Protein AF-A0A382SDL2-F1 (afdb_monomer_lite)

Organism: NCBI:txid408172

pLDDT: mean 76.93, std 14.94, range [46.97, 94.94]

Secondary structure (DSSP, 8-state):
--------S------------TTS--TTS--PPPPTTS-S---SEEE-TTS-EEEPPPPPP-----TT-S---EEEEEEEEETTEEEEEEEETTEEEEE-TT--EEEEESS-SS-TTSPPEEEEETTEEEEE--SSS---EEEEE-SSSEEEEE---

Structure (mmCIF, N/CA/C/O backbone):
data_AF-A0A382SDL2-F1
#
_entry.id   AF-A0A382SDL2-F1
#
loop_
_atom_site.group_PDB
_atom_site.id
_atom_site.type_symbol
_atom_site.label_atom_id
_atom_site.label_alt_id
_atom_site.label_comp_id
_atom_site.label_asym_id
_atom_site.label_entity_id
_atom_site.label_seq_id
_atom_site.pdbx_PDB_ins_code
_atom_site.Cartn_x
_atom_site.Cartn_y
_atom_site.Cartn_z
_atom_site.occupancy
_atom_site.B_iso_or_equiv
_atom_site.auth_seq_id
_atom_site.auth_comp_id
_atom_site.auth_asym_id
_atom_site.auth_atom_id
_atom_site.pdbx_PDB_model_num
ATOM 1 N N . MET A 1 1 ? -10.677 28.482 65.645 1.00 49.53 1 MET A N 1
ATOM 2 C CA . MET A 1 1 ? -11.565 27.440 66.210 1.00 49.53 1 MET A CA 1
ATOM 3 C C . MET A 1 1 ? -10.716 26.597 67.155 1.00 49.53 1 MET A C 1
ATOM 5 O O . MET A 1 1 ? -9.579 26.343 66.771 1.00 49.53 1 MET A O 1
ATOM 9 N N . PRO A 1 2 ? -11.158 26.256 68.377 1.00 51.06 2 PRO A N 1
ATOM 10 C CA . PRO A 1 2 ? -10.313 25.521 69.317 1.00 51.06 2 PRO A CA 1
ATOM 11 C C . PRO A 1 2 ? -10.084 24.104 68.788 1.00 51.06 2 PRO A C 1
ATOM 13 O O . PRO A 1 2 ? -11.038 23.442 68.384 1.00 51.06 2 PRO A O 1
ATOM 16 N N . VAL A 1 3 ? -8.830 23.657 68.761 1.00 57.69 3 VAL A N 1
ATOM 17 C CA . VAL A 1 3 ? -8.485 22.275 68.414 1.00 57.69 3 VAL A CA 1
ATOM 18 C C . VAL A 1 3 ? -8.576 21.457 69.697 1.00 57.69 3 VAL A C 1
ATOM 20 O O . VAL A 1 3 ? -7.811 21.687 70.631 1.00 57.69 3 VAL A O 1
ATOM 23 N N . TYR A 1 4 ? -9.542 20.544 69.762 1.00 55.50 4 TYR A N 1
ATOM 24 C CA . TYR A 1 4 ? -9.651 19.586 70.857 1.00 55.50 4 TYR A CA 1
ATOM 25 C C . TYR A 1 4 ? -8.612 18.484 70.640 1.00 55.50 4 TYR A C 1
ATOM 27 O O . TYR A 1 4 ? -8.717 17.707 69.695 1.00 55.50 4 TYR A O 1
ATOM 35 N N . TYR A 1 5 ? -7.584 18.462 71.486 1.00 57.62 5 TYR A N 1
ATOM 36 C CA . TYR A 1 5 ? -6.566 17.415 71.499 1.00 57.62 5 TYR A CA 1
ATOM 37 C C . TYR A 1 5 ? -7.169 16.148 72.128 1.00 57.62 5 TYR A C 1
ATOM 39 O O . TYR A 1 5 ? -7.658 16.204 73.257 1.00 57.62 5 TYR A O 1
ATOM 47 N N . ASN A 1 6 ? -7.181 15.037 71.388 1.00 65.81 6 ASN A N 1
ATOM 48 C CA . ASN A 1 6 ? -7.586 13.719 71.877 1.00 65.81 6 ASN A CA 1
ATOM 49 C C . ASN A 1 6 ? -6.315 12.912 72.183 1.00 65.81 6 ASN A C 1
ATOM 51 O O . ASN A 1 6 ? -5.528 12.667 71.278 1.00 65.81 6 ASN A O 1
ATOM 55 N N . ASP A 1 7 ? -6.116 12.532 73.446 1.00 61.03 7 ASP A N 1
ATOM 56 C CA . ASP A 1 7 ? -4.930 11.808 73.948 1.00 61.03 7 ASP A CA 1
ATOM 57 C C . ASP A 1 7 ? -5.143 10.277 73.959 1.00 61.03 7 ASP A C 1
ATOM 59 O O . ASP A 1 7 ? -4.499 9.523 74.688 1.00 61.03 7 ASP A O 1
ATOM 63 N N . GLY A 1 8 ? -6.120 9.800 73.184 1.00 62.56 8 GLY A N 1
ATOM 64 C CA . GLY A 1 8 ? -6.351 8.379 72.967 1.00 62.56 8 GLY A CA 1
ATOM 65 C C . GLY A 1 8 ? -5.377 7.843 71.925 1.00 62.56 8 GLY A C 1
ATOM 66 O O . GLY A 1 8 ? -5.530 8.124 70.745 1.00 62.56 8 GLY A O 1
ATOM 67 N N . LEU A 1 9 ? -4.416 7.024 72.352 1.00 59.53 9 LEU A N 1
ATOM 68 C CA . LEU A 1 9 ? -3.465 6.280 71.507 1.00 59.53 9 LEU A CA 1
ATOM 69 C C . LEU A 1 9 ? -4.104 5.262 70.530 1.00 59.53 9 LEU A C 1
ATOM 71 O O . LEU A 1 9 ? -3.376 4.495 69.909 1.00 59.53 9 LEU A O 1
ATOM 75 N N . ASP A 1 10 ? -5.428 5.256 70.371 1.00 62.47 10 ASP A N 1
ATOM 76 C CA . ASP A 1 10 ? -6.172 4.330 69.515 1.00 62.47 10 ASP A CA 1
ATOM 77 C C . ASP A 1 10 ? -7.201 5.098 68.672 1.00 62.47 10 ASP A C 1
ATOM 79 O O . ASP A 1 10 ? -8.401 5.119 68.964 1.00 62.47 10 ASP A O 1
ATOM 83 N N . ASP A 1 11 ? -6.734 5.725 67.591 1.00 65.75 11 ASP A N 1
ATOM 84 C CA . ASP A 1 11 ? -7.624 6.101 66.496 1.00 65.75 11 ASP A CA 1
ATOM 85 C C . ASP A 1 11 ? -8.077 4.814 65.779 1.00 65.75 11 ASP A C 1
ATOM 87 O O . ASP A 1 11 ? -7.239 3.972 65.429 1.00 65.75 11 ASP A O 1
ATOM 91 N N . PRO A 1 12 ? -9.386 4.603 65.544 1.00 63.66 12 PRO A N 1
ATOM 92 C CA . PRO A 1 12 ? -9.847 3.414 64.842 1.00 63.66 12 PRO A CA 1
ATOM 93 C C . PRO A 1 12 ? -9.225 3.379 63.444 1.00 63.66 12 PRO A C 1
ATOM 95 O O . PRO A 1 12 ? -9.311 4.356 62.701 1.00 63.66 12 PRO A O 1
ATOM 98 N N . VAL A 1 13 ? -8.630 2.240 63.069 1.00 60.53 13 VAL A N 1
ATOM 99 C CA . VAL A 1 13 ? -8.088 2.019 61.721 1.00 60.53 13 VAL A CA 1
ATOM 100 C C . VAL A 1 13 ? -9.210 2.222 60.707 1.00 60.53 13 VAL A C 1
ATOM 102 O O . VAL A 1 13 ? -10.072 1.362 60.501 1.00 60.53 13 VAL A O 1
ATOM 105 N N . GLN A 1 14 ? -9.213 3.396 60.085 1.00 59.12 14 GLN A N 1
ATOM 106 C CA . GLN A 1 14 ? -10.162 3.739 59.050 1.00 59.12 14 GLN A CA 1
ATOM 107 C C . GLN A 1 14 ? -9.685 3.067 57.763 1.00 59.12 14 GLN A C 1
ATOM 109 O O . GLN A 1 14 ? -8.673 3.446 57.179 1.00 59.12 14 GLN A O 1
ATOM 114 N N . TYR A 1 15 ? -10.391 2.021 57.337 1.00 56.47 15 TYR A N 1
ATOM 115 C CA . TYR A 1 15 ? -10.146 1.418 56.032 1.00 56.47 15 TYR A CA 1
ATOM 116 C C . TYR A 1 15 ? -10.453 2.454 54.950 1.00 56.47 15 TYR A C 1
ATOM 118 O O . TYR A 1 15 ? -11.583 2.947 54.884 1.00 56.47 15 TYR A O 1
ATOM 126 N N . ASP A 1 16 ? -9.466 2.752 54.104 1.00 52.62 16 ASP A N 1
ATOM 127 C CA . ASP A 1 16 ? -9.648 3.534 52.883 1.00 52.62 16 ASP A CA 1
ATOM 128 C C . ASP A 1 16 ? -10.563 2.747 51.936 1.00 52.62 16 ASP A C 1
ATOM 130 O O . ASP A 1 16 ? -10.153 1.864 51.178 1.00 52.62 16 ASP A O 1
ATOM 134 N N . ARG A 1 17 ? -11.866 2.962 52.104 1.00 53.97 17 ARG A N 1
ATOM 135 C CA . ARG A 1 17 ? -12.903 2.346 51.292 1.00 53.97 17 ARG A CA 1
ATOM 136 C C . ARG A 1 17 ? -13.192 3.285 50.145 1.00 53.97 17 ARG A C 1
ATOM 138 O O . ARG A 1 17 ? -13.881 4.289 50.322 1.00 53.97 17 ARG A O 1
ATOM 145 N N . GLN A 1 18 ? -12.770 2.897 48.949 1.00 49.78 18 GLN A N 1
ATOM 146 C CA . GLN A 1 18 ? -13.317 3.513 47.758 1.00 49.78 18 GLN A CA 1
ATOM 147 C C . GLN A 1 18 ? -14.775 3.071 47.581 1.00 49.78 18 GLN A C 1
ATOM 149 O O . GLN A 1 18 ? -15.074 1.957 47.156 1.00 49.78 18 GLN A O 1
ATOM 154 N N . ALA A 1 19 ? -15.689 3.959 47.965 1.00 51.62 19 ALA A N 1
ATOM 155 C CA . ALA A 1 19 ? -17.120 3.691 48.062 1.00 51.62 19 ALA A CA 1
ATOM 156 C C . ALA A 1 19 ? -17.876 3.785 46.723 1.00 51.62 19 ALA A C 1
ATOM 158 O O . ALA A 1 19 ? -19.099 3.666 46.712 1.00 51.62 19 ALA A O 1
ATOM 159 N N . SER A 1 20 ? -17.197 4.031 45.597 1.00 53.12 20 SER A N 1
ATOM 160 C CA . SER A 1 20 ? -17.890 4.235 44.326 1.00 53.12 20 SER A CA 1
ATOM 161 C C . SER A 1 20 ? -17.000 4.050 43.099 1.00 53.12 20 SER A C 1
ATOM 163 O O . SER A 1 20 ? -15.860 4.514 43.063 1.00 53.12 20 SER A O 1
ATOM 165 N N . PHE A 1 21 ? -17.581 3.423 42.074 1.00 49.28 21 PHE A N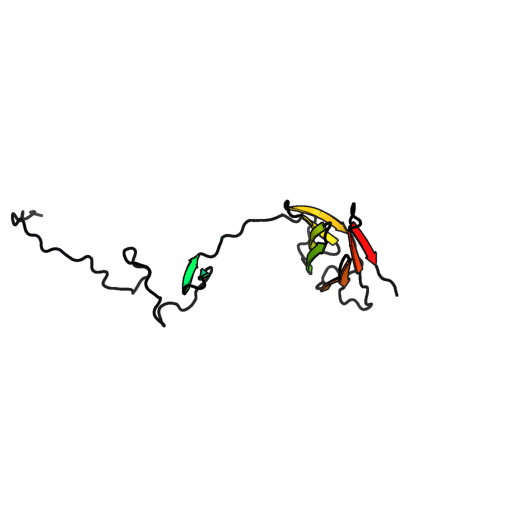 1
ATOM 166 C CA . PHE A 1 21 ? -17.095 3.435 40.690 1.00 49.28 21 PHE A CA 1
ATOM 167 C C . PHE A 1 21 ? -17.816 4.484 39.824 1.00 49.28 21 PHE A C 1
ATOM 169 O O . PHE A 1 21 ? -17.563 4.575 38.623 1.00 49.28 21 PHE A O 1
ATOM 176 N N . VAL A 1 22 ? -18.720 5.283 40.398 1.00 52.38 22 VAL A N 1
ATOM 177 C CA . VAL A 1 22 ? -19.327 6.425 39.705 1.00 52.38 22 VAL A CA 1
ATOM 178 C C . VAL A 1 22 ? -18.245 7.499 39.555 1.00 52.38 22 VAL A C 1
ATOM 180 O O . VAL A 1 22 ? -18.003 8.253 40.492 1.00 52.38 22 VAL A O 1
ATOM 183 N N . GLY A 1 23 ? -17.556 7.531 38.407 1.00 58.16 23 GLY A N 1
ATOM 184 C CA . GLY A 1 23 ? -16.548 8.559 38.097 1.00 58.16 23 GLY A CA 1
ATOM 185 C C . GLY A 1 23 ? -15.205 8.096 37.515 1.00 58.16 23 GLY A C 1
ATOM 186 O O . GLY A 1 23 ? -14.358 8.946 37.264 1.00 58.16 23 GLY A O 1
ATOM 187 N N . GLY A 1 24 ? -14.986 6.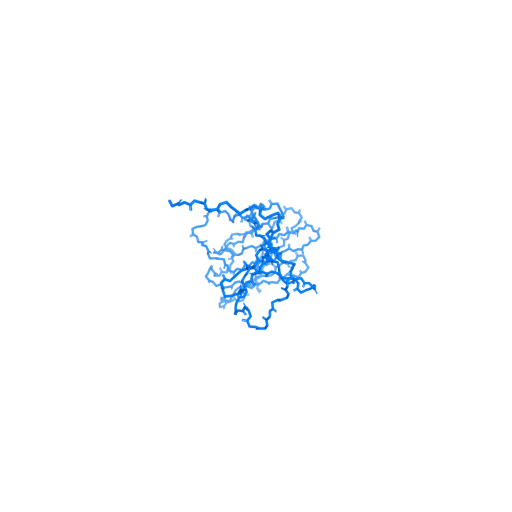803 37.253 1.00 59.56 24 GLY A N 1
ATOM 188 C CA . GLY A 1 24 ? -13.722 6.320 36.671 1.00 59.56 24 GLY A CA 1
ATOM 189 C C . GLY A 1 24 ? -12.657 5.910 37.700 1.00 59.56 24 GLY A C 1
ATOM 190 O O . GLY A 1 24 ? -12.901 5.903 38.902 1.00 59.56 24 GLY A O 1
ATOM 191 N N . GLN A 1 25 ? -11.509 5.456 37.190 1.00 48.66 25 GLN A N 1
ATOM 192 C CA . GLN A 1 25 ? -10.590 4.490 37.811 1.00 48.66 25 GLN A CA 1
ATOM 193 C C . GLN A 1 25 ? -10.177 4.744 39.276 1.00 48.66 25 GLN A C 1
ATOM 195 O O . GLN A 1 25 ? -9.705 5.810 39.661 1.00 48.66 25 GLN A O 1
ATOM 200 N N . ILE A 1 26 ? -10.252 3.656 40.047 1.00 50.84 26 ILE A N 1
ATOM 201 C CA . ILE A 1 26 ? -9.738 3.457 41.407 1.00 50.84 26 ILE A CA 1
ATOM 202 C C . ILE A 1 26 ? -8.230 3.172 41.342 1.00 50.84 26 ILE A C 1
ATOM 204 O O . ILE A 1 26 ? -7.820 2.043 41.066 1.00 50.84 26 ILE A O 1
ATOM 208 N N . SER A 1 27 ? -7.378 4.166 41.583 1.00 46.97 27 SER A N 1
ATOM 209 C CA . SER A 1 27 ? -5.930 3.941 41.693 1.00 46.97 27 SER A CA 1
ATOM 210 C C . SER A 1 27 ? -5.578 3.512 43.120 1.00 46.97 27 SER A C 1
ATOM 212 O O . SER A 1 27 ? -5.248 4.375 43.923 1.00 46.97 27 SER A O 1
ATOM 214 N N . ASN A 1 28 ? -5.717 2.209 43.427 1.00 47.19 28 ASN A N 1
ATOM 215 C CA . ASN A 1 28 ? -5.064 1.477 44.544 1.00 47.19 28 ASN A CA 1
ATOM 216 C C . ASN A 1 28 ? -5.4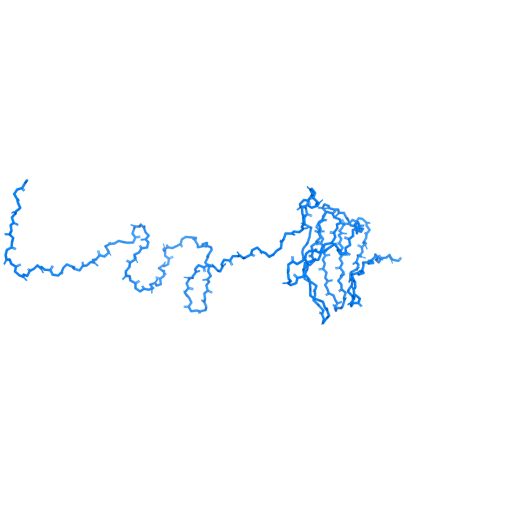36 -0.032 44.630 1.00 47.19 28 ASN A C 1
ATOM 218 O O . ASN A 1 28 ? -5.093 -0.694 45.609 1.00 47.19 28 ASN A O 1
ATOM 222 N N . PHE A 1 29 ? -6.108 -0.619 43.626 1.00 48.34 29 PHE A N 1
ATOM 223 C CA . PHE A 1 29 ? -6.439 -2.056 43.590 1.00 48.34 29 PHE A CA 1
ATOM 224 C C . PHE A 1 29 ? -5.775 -2.791 42.418 1.00 48.34 29 PHE A C 1
ATOM 226 O O . PHE A 1 29 ? -5.510 -2.200 41.372 1.00 48.34 29 PHE A O 1
ATOM 233 N N . ARG A 1 30 ? -5.518 -4.100 42.608 1.00 54.56 30 ARG A N 1
ATOM 234 C CA . ARG A 1 30 ? -5.093 -5.024 41.538 1.00 54.56 30 ARG A CA 1
ATOM 235 C C . ARG A 1 30 ? -6.078 -4.971 40.369 1.00 54.56 30 ARG A C 1
ATOM 237 O O . ARG A 1 30 ? -7.264 -4.735 40.584 1.00 54.56 30 ARG A O 1
ATOM 244 N N . GLU A 1 31 ? -5.571 -5.243 39.167 1.00 55.03 31 GLU A N 1
ATOM 245 C CA . GLU A 1 31 ? -6.353 -5.308 37.929 1.00 55.03 31 GLU A CA 1
ATOM 246 C C . GLU A 1 31 ? -7.616 -6.154 38.129 1.00 55.03 31 GLU A C 1
ATOM 248 O O . GLU A 1 31 ? -7.542 -7.365 38.344 1.00 55.03 31 GLU A O 1
ATOM 253 N N . ASN A 1 32 ? -8.774 -5.494 38.126 1.00 64.19 32 ASN A N 1
ATOM 254 C CA . ASN A 1 32 ? -10.067 -6.147 38.239 1.00 64.19 32 ASN A CA 1
ATOM 255 C C . ASN A 1 32 ? -10.674 -6.217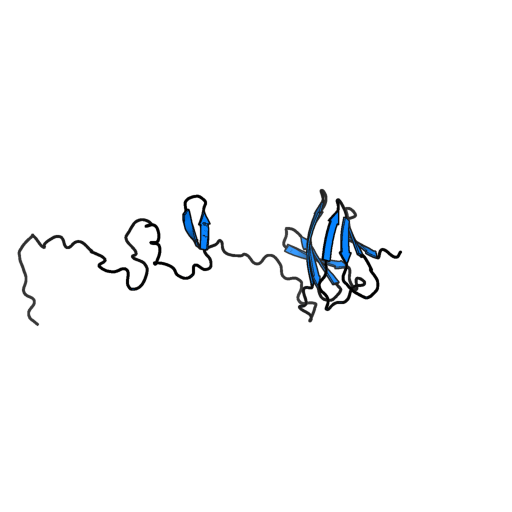 36.838 1.00 64.19 32 ASN A C 1
ATOM 257 O O . ASN A 1 32 ? -10.628 -5.232 36.097 1.00 64.19 32 ASN A O 1
ATOM 261 N N . LEU A 1 33 ? -11.219 -7.377 36.477 1.00 67.62 33 LEU A N 1
ATOM 262 C CA . LEU A 1 33 ? -11.946 -7.558 35.221 1.00 67.62 33 LEU A CA 1
ATOM 263 C C . LEU A 1 33 ? -13.054 -6.498 35.128 1.00 67.62 33 LEU A C 1
ATOM 265 O O . LEU A 1 33 ? -13.753 -6.241 36.111 1.00 67.62 33 LEU A O 1
ATOM 269 N N . LEU A 1 34 ? -13.207 -5.876 33.958 1.00 70.94 34 LEU A N 1
ATOM 270 C CA . LEU A 1 34 ? -14.327 -4.971 33.706 1.00 70.94 34 LEU A CA 1
ATOM 271 C C . LEU A 1 34 ? -15.636 -5.771 33.795 1.00 70.94 34 LEU A C 1
ATOM 273 O O . LEU A 1 34 ? -15.770 -6.819 33.165 1.00 70.94 34 LEU A O 1
ATOM 277 N N . ASN A 1 35 ? -16.604 -5.280 34.567 1.00 71.56 35 ASN A N 1
ATOM 278 C CA . ASN A 1 35 ? -17.951 -5.847 34.610 1.00 71.56 35 ASN A CA 1
ATOM 279 C C . ASN A 1 35 ? -18.705 -5.538 33.304 1.00 71.56 35 ASN A C 1
ATOM 281 O O . ASN A 1 35 ? -18.424 -4.546 32.633 1.00 71.56 35 ASN A O 1
ATOM 285 N N . GLU A 1 36 ? -19.719 -6.347 32.991 1.00 71.56 36 GLU A N 1
ATOM 286 C CA . GLU A 1 36 ? -20.440 -6.368 31.704 1.00 71.56 36 GLU A CA 1
ATOM 287 C C . GLU A 1 36 ? -21.048 -5.016 31.264 1.00 71.56 36 GLU A C 1
ATOM 289 O O . GLU A 1 36 ? -21.278 -4.800 30.080 1.00 71.56 36 GLU A O 1
ATOM 294 N N . SER A 1 37 ? -21.250 -4.063 32.184 1.00 78.06 37 SER A N 1
ATOM 295 C CA . SER A 1 37 ? -21.779 -2.716 31.889 1.00 78.06 37 SER A CA 1
ATOM 296 C C . SER A 1 37 ? -20.802 -1.563 32.156 1.00 78.06 37 SER A C 1
ATOM 298 O O . SER A 1 37 ? -21.225 -0.412 32.234 1.00 78.06 37 SER A O 1
ATOM 300 N N . GLN A 1 38 ? -19.508 -1.831 32.355 1.00 74.94 38 GLN A N 1
ATOM 301 C CA . GLN A 1 38 ? -18.545 -0.790 32.748 1.00 74.94 38 GLN A CA 1
ATOM 302 C C . GLN A 1 38 ? -17.898 -0.035 31.582 1.00 74.94 38 GLN A C 1
ATOM 304 O O . GLN A 1 38 ? -17.315 1.024 31.812 1.00 74.94 38 GLN A O 1
ATOM 309 N N . ALA A 1 39 ? -17.997 -0.539 30.351 1.00 72.62 39 ALA A N 1
ATOM 310 C CA . ALA A 1 39 ? -17.443 0.125 29.177 1.00 72.62 39 ALA A CA 1
ATOM 311 C C . ALA A 1 39 ? -18.405 0.045 27.987 1.00 72.62 39 ALA A C 1
ATOM 313 O O . ALA A 1 39 ? -18.797 -1.038 27.569 1.00 72.62 39 ALA A O 1
ATOM 314 N N . GLU A 1 40 ? -18.751 1.206 27.430 1.00 80.56 40 GLU A N 1
ATOM 315 C CA . GLU A 1 40 ? -19.572 1.328 26.217 1.00 80.56 40 GLU A CA 1
ATOM 316 C C . GLU A 1 40 ? -18.711 1.343 24.941 1.00 80.56 40 GLU A C 1
ATOM 318 O O . GLU A 1 40 ? -19.097 0.807 23.907 1.00 80.56 40 GLU A O 1
ATOM 323 N N . SER A 1 41 ? -17.511 1.930 25.007 1.00 82.50 41 SER A N 1
ATOM 324 C CA . SER A 1 41 ? -16.567 1.998 23.890 1.00 82.50 41 SER A CA 1
ATOM 325 C C . SER A 1 41 ? -15.133 1.993 24.406 1.00 82.50 41 SER A C 1
ATOM 327 O O . SER A 1 41 ? -14.721 2.898 25.129 1.00 82.50 41 SER A O 1
ATOM 329 N N . LEU A 1 42 ? -14.341 1.030 23.944 1.00 82.69 42 LEU A N 1
ATOM 330 C CA . LEU A 1 42 ? -12.904 0.954 24.188 1.00 82.69 42 LEU A CA 1
ATOM 331 C C . LEU A 1 42 ? -12.158 1.409 22.929 1.00 82.69 42 LEU A C 1
ATOM 333 O O . LEU A 1 42 ? -12.371 0.861 21.849 1.00 82.69 42 LEU A O 1
ATOM 337 N N . LYS A 1 43 ? -11.308 2.431 23.053 1.00 87.25 43 LYS A N 1
ATOM 338 C CA . LYS A 1 43 ? -10.499 2.969 21.951 1.00 87.25 43 LYS A CA 1
ATOM 339 C C . LYS A 1 43 ? -9.033 2.902 22.322 1.00 87.25 43 LYS A C 1
ATOM 341 O O . LYS A 1 43 ? -8.680 3.098 23.478 1.00 87.25 43 LYS A O 1
ATOM 346 N N . ASP A 1 44 ? -8.207 2.639 21.320 1.00 87.25 44 ASP A N 1
ATOM 347 C CA . ASP A 1 44 ? -6.756 2.604 21.459 1.00 87.25 44 ASP A CA 1
ATOM 348 C C . ASP A 1 44 ? -6.232 1.618 22.516 1.00 87.25 44 ASP A C 1
ATOM 350 O O . ASP A 1 44 ? -5.204 1.857 23.149 1.00 87.25 44 ASP A O 1
ATOM 354 N N . LEU A 1 45 ? -6.921 0.485 22.668 1.00 87.69 45 LEU A N 1
ATOM 355 C CA . LEU A 1 45 ? -6.511 -0.625 23.524 1.00 87.69 45 LEU A CA 1
ATOM 356 C C . LEU A 1 45 ? -6.162 -1.854 22.682 1.00 87.69 45 LEU A C 1
ATOM 358 O O . LEU A 1 45 ? -6.728 -2.060 21.608 1.00 87.69 45 LEU A O 1
ATOM 362 N N . ASP A 1 46 ? -5.235 -2.659 23.186 1.00 85.62 46 ASP A N 1
ATOM 363 C CA . ASP A 1 46 ? -4.881 -3.973 22.658 1.00 85.62 46 ASP A CA 1
ATOM 364 C C . ASP A 1 46 ? -5.336 -5.055 23.645 1.00 85.62 46 ASP A C 1
ATOM 366 O O . ASP A 1 46 ? -5.184 -4.908 24.864 1.00 85.62 46 ASP A O 1
ATOM 370 N N . THR A 1 47 ? -5.925 -6.123 23.114 1.00 84.12 47 THR A N 1
ATOM 371 C CA . THR A 1 47 ? -6.404 -7.269 23.891 1.00 84.12 47 THR A CA 1
ATOM 372 C C . THR A 1 47 ? -5.373 -8.384 23.808 1.00 84.12 47 THR A C 1
ATOM 374 O O . THR A 1 47 ? -5.243 -9.050 22.779 1.00 84.12 47 THR A O 1
ATOM 377 N N . GLU A 1 48 ? -4.648 -8.625 24.896 1.00 79.31 48 GLU A N 1
ATOM 378 C CA . GLU A 1 48 ? -3.751 -9.775 24.980 1.00 79.31 48 GLU A CA 1
ATOM 379 C C . GLU A 1 48 ? -4.543 -11.084 25.175 1.00 79.31 48 GLU A C 1
ATOM 381 O O . GLU A 1 48 ? -5.681 -11.097 25.644 1.00 79.31 48 GLU A O 1
ATOM 386 N N . LYS A 1 49 ? -3.925 -12.233 24.861 1.00 80.25 49 LYS A N 1
ATOM 387 C CA . LYS A 1 49 ? -4.552 -13.569 25.011 1.00 80.25 49 LYS A CA 1
ATOM 388 C C . LYS A 1 49 ? -4.991 -13.900 26.446 1.00 80.25 49 LYS A C 1
ATOM 390 O O . LYS A 1 49 ? -5.763 -14.828 26.649 1.00 80.25 49 LYS A O 1
ATOM 395 N N . ASN A 1 50 ? -4.464 -13.177 27.429 1.00 81.19 50 ASN A N 1
ATOM 396 C CA . ASN A 1 50 ? -4.791 -13.296 28.851 1.00 81.19 50 ASN A CA 1
ATOM 397 C C . ASN A 1 50 ? -6.033 -12.473 29.255 1.00 81.19 50 ASN A C 1
ATOM 399 O O . ASN A 1 50 ? -6.396 -12.489 30.427 1.00 81.19 50 ASN A O 1
ATOM 403 N N . GLY A 1 51 ? -6.673 -11.759 28.320 1.00 74.69 51 GLY A N 1
ATOM 404 C CA . GLY A 1 51 ? -7.838 -10.919 28.602 1.00 74.69 51 GLY A CA 1
ATOM 405 C C . GLY A 1 51 ? -7.503 -9.595 29.293 1.00 74.69 51 GLY A C 1
ATOM 406 O O . GLY A 1 51 ? -8.414 -8.909 29.749 1.00 74.69 51 GLY A O 1
ATOM 407 N N . ILE A 1 52 ? -6.220 -9.226 29.370 1.00 81.56 52 ILE A N 1
ATOM 408 C CA . ILE A 1 52 ? -5.781 -7.927 29.880 1.00 81.56 52 ILE A CA 1
ATOM 409 C C . ILE A 1 52 ? -5.858 -6.906 28.744 1.00 81.56 52 ILE A C 1
ATOM 411 O O . ILE A 1 52 ? -5.319 -7.117 27.654 1.00 81.56 52 ILE A O 1
ATOM 415 N N . LEU A 1 53 ? -6.520 -5.785 29.023 1.00 81.25 53 LEU A N 1
ATOM 416 C CA . LEU A 1 53 ? -6.558 -4.618 28.152 1.00 81.25 53 LEU A CA 1
ATOM 417 C C . LEU A 1 53 ? -5.386 -3.703 28.494 1.00 81.25 53 LEU A C 1
ATOM 419 O O . LEU A 1 53 ? -5.280 -3.218 29.620 1.00 81.25 53 LEU A O 1
ATOM 423 N N . LYS A 1 54 ? -4.522 -3.436 27.518 1.00 83.19 54 LYS A N 1
ATOM 424 C CA . LYS A 1 54 ? -3.423 -2.471 27.655 1.00 83.19 54 LYS A CA 1
ATOM 425 C C . LYS A 1 54 ? -3.560 -1.379 26.611 1.00 83.19 54 LYS A C 1
ATOM 427 O O . LYS A 1 54 ? -4.178 -1.590 25.571 1.00 83.19 54 LYS A O 1
ATOM 432 N N . SER A 1 55 ? -2.961 -0.218 26.862 1.00 87.06 55 SER A N 1
ATOM 433 C CA . SER A 1 55 ? -2.835 0.818 25.836 1.00 87.06 55 SER A CA 1
ATOM 434 C C . SER A 1 55 ? -2.169 0.239 24.592 1.00 87.06 55 SER A C 1
ATOM 436 O O . SER A 1 55 ? -1.155 -0.458 24.698 1.00 87.06 55 SER A O 1
ATOM 438 N N . ARG A 1 56 ? -2.725 0.536 23.413 1.00 88.12 56 ARG A N 1
ATOM 439 C CA . ARG A 1 56 ? -2.142 0.111 22.141 1.00 88.12 56 ARG A CA 1
ATOM 440 C C . ARG A 1 56 ? -0.689 0.570 22.064 1.00 88.12 56 ARG A C 1
ATOM 442 O O . ARG A 1 56 ? -0.333 1.652 22.540 1.00 88.12 56 ARG A O 1
ATOM 449 N N . ARG A 1 57 ? 0.147 -0.219 21.393 1.00 88.62 57 ARG A N 1
ATOM 450 C CA . ARG A 1 57 ? 1.499 0.229 21.047 1.00 88.62 57 ARG A CA 1
ATOM 451 C C . ARG A 1 57 ? 1.409 1.526 20.242 1.00 88.62 57 ARG A C 1
ATOM 453 O O . ARG A 1 57 ? 0.617 1.621 19.305 1.00 88.62 57 ARG A O 1
ATOM 460 N N . GLY A 1 58 ? 2.219 2.510 20.625 1.00 87.44 58 GLY A N 1
ATOM 461 C CA . GLY A 1 58 ? 2.343 3.757 19.879 1.00 87.44 58 GLY A CA 1
ATOM 462 C C . GLY A 1 58 ? 2.827 3.511 18.449 1.00 87.44 58 GLY A C 1
ATOM 463 O O . GLY A 1 58 ? 3.444 2.487 18.147 1.00 87.44 58 GLY A O 1
ATOM 464 N N . PHE A 1 59 ? 2.552 4.468 17.569 1.00 88.06 59 PHE A N 1
ATOM 465 C CA . PHE A 1 59 ? 3.030 4.441 16.193 1.00 88.06 59 PHE A CA 1
ATOM 466 C C . PHE A 1 59 ? 4.304 5.265 16.063 1.00 88.06 59 PHE A C 1
ATOM 468 O O . PHE A 1 59 ? 4.393 6.373 16.589 1.00 88.06 59 PHE A O 1
ATOM 475 N N . HIS A 1 60 ? 5.269 4.739 15.317 1.00 89.44 60 HIS A N 1
ATOM 476 C CA . HIS A 1 60 ? 6.416 5.513 14.868 1.00 89.44 60 HIS A CA 1
ATOM 477 C C . HIS A 1 60 ? 6.177 5.953 13.431 1.00 89.44 60 HIS A C 1
ATOM 479 O O . HIS A 1 60 ? 5.737 5.163 12.594 1.00 89.44 60 HIS A O 1
ATOM 485 N N . ARG A 1 61 ? 6.475 7.221 13.141 1.00 87.19 61 ARG A N 1
ATOM 486 C CA . ARG A 1 61 ? 6.500 7.705 11.764 1.00 87.19 61 ARG A CA 1
ATOM 487 C C . ARG A 1 61 ? 7.623 6.980 11.028 1.00 87.19 61 ARG A C 1
ATOM 489 O O . ARG A 1 61 ? 8.776 7.106 11.428 1.00 87.19 61 ARG A O 1
ATOM 496 N N . PHE A 1 62 ? 7.269 6.236 9.985 1.00 87.19 62 PHE A N 1
ATOM 497 C CA . PHE A 1 62 ? 8.233 5.458 9.215 1.00 87.19 62 PHE A CA 1
ATOM 498 C C . PHE A 1 62 ? 8.977 6.336 8.204 1.00 87.19 62 PHE A C 1
ATOM 500 O O . PHE A 1 62 ? 10.150 6.613 8.409 1.00 87.19 62 PHE A O 1
ATOM 507 N N . ALA A 1 63 ? 8.291 6.849 7.179 1.00 86.56 63 ALA A N 1
ATOM 508 C CA . ALA A 1 63 ? 8.882 7.687 6.135 1.00 86.56 63 ALA A CA 1
ATOM 509 C C . ALA A 1 63 ? 7.924 8.804 5.695 1.00 86.56 63 ALA A C 1
ATOM 511 O O . ALA A 1 63 ? 6.706 8.648 5.796 1.00 86.56 63 ALA A O 1
ATOM 512 N N . ASP A 1 64 ? 8.479 9.893 5.154 1.00 84.94 64 ASP A N 1
ATOM 513 C CA . ASP A 1 64 ? 7.727 10.930 4.440 1.00 84.94 64 ASP A CA 1
ATOM 514 C C . ASP A 1 64 ? 7.973 10.762 2.936 1.00 84.94 64 ASP A C 1
ATOM 516 O O . ASP A 1 64 ? 9.122 10.767 2.499 1.00 84.94 64 ASP A O 1
ATOM 520 N N . LEU A 1 65 ? 6.914 10.657 2.130 1.00 75.88 65 LEU A N 1
ATOM 521 C CA . LEU A 1 65 ? 6.972 10.294 0.702 1.00 75.88 65 LEU A CA 1
ATOM 522 C C . LEU A 1 65 ? 7.601 11.356 -0.235 1.00 75.88 65 LEU A C 1
ATOM 524 O O . LEU A 1 65 ? 7.439 11.281 -1.444 1.00 75.88 65 LEU A O 1
ATOM 528 N N . LEU A 1 66 ? 8.365 12.306 0.307 1.00 64.38 66 LEU A N 1
ATOM 529 C CA . LEU A 1 66 ? 8.900 13.520 -0.321 1.00 64.38 66 LEU A CA 1
ATOM 530 C C . LEU A 1 66 ? 7.848 14.611 -0.590 1.00 64.38 66 LEU A C 1
ATOM 532 O O . LEU A 1 66 ? 6.854 14.426 -1.284 1.00 64.38 66 LEU A O 1
ATOM 536 N N . SER A 1 67 ? 8.172 15.814 -0.108 1.00 54.50 67 SER A N 1
ATOM 537 C CA . SER A 1 67 ? 7.498 17.115 -0.286 1.00 54.50 67 SER A CA 1
ATOM 538 C C . SER A 1 67 ? 7.420 17.619 -1.751 1.00 54.50 67 SER A C 1
ATOM 540 O O . SER A 1 67 ? 7.288 18.820 -1.984 1.00 54.50 67 SER A O 1
ATOM 542 N N . ILE A 1 68 ? 7.570 16.742 -2.749 1.00 53.25 68 ILE A N 1
ATOM 543 C CA . ILE A 1 68 ? 7.738 17.103 -4.171 1.00 53.25 68 ILE A CA 1
ATOM 544 C C . ILE A 1 68 ? 6.413 17.103 -4.941 1.00 53.25 68 ILE A C 1
ATOM 546 O O . ILE A 1 68 ? 6.299 17.786 -5.957 1.00 53.25 68 ILE A O 1
ATOM 550 N N . THR A 1 69 ? 5.393 16.382 -4.476 1.00 55.19 69 THR A N 1
ATOM 551 C CA . THR A 1 69 ? 4.082 16.388 -5.132 1.00 55.19 69 THR A CA 1
ATOM 552 C C . THR A 1 69 ? 3.117 17.275 -4.353 1.00 55.19 69 THR A C 1
ATOM 554 O O . THR A 1 69 ? 2.862 17.073 -3.172 1.00 55.19 69 THR A O 1
ATOM 557 N N . SER A 1 70 ? 2.552 18.279 -5.025 1.00 57.16 70 SER A N 1
ATOM 558 C CA . SER A 1 70 ? 1.420 19.062 -4.507 1.00 57.16 70 SER A CA 1
ATOM 559 C C . SER A 1 70 ? 0.127 18.239 -4.410 1.00 57.16 70 SER A C 1
ATOM 561 O O . SER A 1 70 ? -0.876 18.731 -3.900 1.00 57.16 70 SER A O 1
ATOM 563 N N . SER A 1 71 ? 0.142 16.998 -4.908 1.00 63.75 71 SER A N 1
ATOM 564 C CA . SER A 1 71 ? -0.987 16.075 -4.900 1.00 63.75 71 SER A CA 1
ATOM 565 C C . SER A 1 71 ? -0.755 14.961 -3.887 1.00 63.75 71 SER A C 1
ATOM 567 O O . SER A 1 71 ? 0.199 14.195 -3.989 1.00 63.75 71 SER A O 1
ATOM 569 N N . THR A 1 72 ? -1.664 14.863 -2.924 1.00 70.50 72 THR A N 1
ATOM 570 C CA . THR A 1 72 ? -1.669 13.874 -1.839 1.00 70.50 72 THR A CA 1
ATOM 571 C C . THR A 1 72 ? -2.510 12.640 -2.169 1.00 70.50 72 THR A C 1
ATOM 573 O O . THR A 1 72 ? -2.815 11.851 -1.273 1.00 70.50 72 THR A O 1
ATOM 576 N N . ASN A 1 73 ? -2.920 12.460 -3.432 1.00 84.50 73 ASN A N 1
ATOM 577 C CA . ASN A 1 73 ? -3.812 11.366 -3.799 1.00 84.50 73 ASN A CA 1
ATOM 578 C C . ASN A 1 73 ? -3.069 10.023 -3.844 1.00 84.50 73 ASN A C 1
ATOM 580 O O . ASN A 1 73 ? -2.509 9.643 -4.876 1.00 84.50 73 ASN A O 1
ATOM 584 N N . ILE A 1 74 ? -3.057 9.319 -2.711 1.00 87.25 74 ILE A N 1
ATOM 585 C CA . ILE A 1 74 ? -2.544 7.953 -2.594 1.00 87.25 74 ILE A CA 1
ATOM 586 C C . ILE A 1 74 ? -3.607 6.991 -3.126 1.00 87.25 74 ILE A C 1
ATOM 588 O O . ILE A 1 74 ? -4.696 6.876 -2.571 1.00 87.25 74 ILE A O 1
ATOM 592 N N . GLN A 1 75 ? -3.269 6.278 -4.194 1.00 88.69 75 GLN A N 1
ATOM 593 C CA . GLN A 1 75 ? -4.194 5.428 -4.945 1.00 88.69 75 GLN A CA 1
ATOM 594 C C . GLN A 1 75 ? -4.117 3.960 -4.520 1.00 88.69 75 GLN A C 1
ATOM 596 O O . GLN A 1 75 ? -5.108 3.238 -4.618 1.00 88.69 75 GLN A O 1
ATOM 601 N N . ALA A 1 76 ? -2.935 3.518 -4.082 1.00 90.44 76 ALA A N 1
ATOM 602 C CA . ALA A 1 76 ? -2.700 2.221 -3.461 1.00 90.44 76 ALA A CA 1
ATOM 603 C C . ALA A 1 76 ? -1.363 2.200 -2.716 1.00 90.44 76 ALA A C 1
ATOM 605 O O . ALA A 1 76 ? -0.438 2.955 -3.029 1.00 90.44 76 ALA A O 1
ATOM 606 N N . LEU A 1 77 ? -1.266 1.266 -1.774 1.00 92.25 77 LEU A N 1
ATOM 607 C CA . LEU A 1 77 ? -0.022 0.821 -1.163 1.00 92.25 77 LEU A CA 1
ATOM 608 C C . LEU A 1 77 ? 0.119 -0.678 -1.426 1.00 92.25 77 LEU A C 1
ATOM 610 O O . LEU A 1 77 ? -0.857 -1.416 -1.292 1.00 92.25 77 LEU A O 1
ATOM 614 N N . ALA A 1 78 ? 1.316 -1.121 -1.786 1.00 93.69 78 ALA A N 1
ATOM 615 C CA . ALA A 1 78 ? 1.600 -2.525 -2.044 1.00 93.69 78 ALA A CA 1
ATOM 616 C C . ALA A 1 78 ? 2.941 -2.912 -1.433 1.00 93.69 78 ALA A C 1
ATOM 618 O O . ALA A 1 78 ? 3.915 -2.172 -1.551 1.00 93.69 78 ALA A O 1
ATOM 619 N N . TYR A 1 79 ? 3.000 -4.074 -0.791 1.00 94.00 79 TYR A N 1
ATOM 620 C CA . TYR A 1 79 ? 4.272 -4.626 -0.349 1.00 94.00 79 TYR A CA 1
ATOM 621 C C . TYR A 1 79 ? 4.915 -5.379 -1.511 1.00 94.00 79 TYR A C 1
ATOM 623 O O . TYR A 1 79 ? 4.246 -6.182 -2.162 1.00 94.00 79 TYR A O 1
ATOM 631 N N . PHE A 1 80 ? 6.179 -5.073 -1.789 1.00 94.94 80 PHE A N 1
ATOM 632 C CA . PHE A 1 80 ? 7.002 -5.793 -2.747 1.00 94.94 80 PHE A CA 1
ATOM 633 C C . PHE A 1 80 ? 8.074 -6.553 -1.984 1.00 94.94 80 PHE A C 1
ATOM 635 O O . PHE A 1 80 ? 8.952 -5.930 -1.386 1.00 94.94 80 PHE A O 1
ATOM 642 N N . ASP A 1 81 ? 7.991 -7.876 -2.020 1.00 94.00 81 ASP A N 1
ATOM 643 C CA . ASP A 1 81 ? 8.883 -8.763 -1.281 1.00 94.00 81 ASP A CA 1
ATOM 644 C C . ASP A 1 81 ? 9.478 -9.827 -2.197 1.00 94.00 81 ASP A C 1
ATOM 646 O O . ASP A 1 81 ? 8.771 -10.640 -2.791 1.00 94.00 81 ASP A O 1
ATOM 650 N N . THR A 1 82 ? 10.791 -9.787 -2.351 1.00 92.38 82 THR A N 1
ATOM 651 C CA . THR A 1 82 ? 11.565 -10.760 -3.115 1.00 92.38 82 THR A CA 1
ATOM 652 C C . THR A 1 82 ? 12.858 -11.034 -2.368 1.00 92.38 82 THR A C 1
ATOM 654 O O . THR A 1 82 ? 13.358 -10.152 -1.672 1.00 92.38 82 THR A O 1
ATOM 657 N N . ASP A 1 83 ? 13.489 -12.178 -2.636 1.00 90.38 83 ASP A N 1
ATOM 658 C CA . ASP A 1 83 ? 14.766 -12.582 -2.021 1.00 90.38 83 ASP A CA 1
ATOM 659 C C . ASP A 1 83 ? 15.875 -11.510 -2.081 1.00 90.38 83 ASP A C 1
ATOM 661 O O . ASP A 1 83 ? 16.822 -11.536 -1.299 1.00 90.38 83 ASP A O 1
ATOM 665 N N . THR A 1 84 ? 15.791 -10.576 -3.035 1.00 91.19 84 THR A N 1
ATOM 666 C CA . THR A 1 84 ? 16.804 -9.533 -3.263 1.00 91.19 84 THR A CA 1
ATOM 667 C C . THR A 1 84 ? 16.332 -8.119 -2.932 1.00 91.19 84 THR A C 1
ATOM 669 O O . THR A 1 84 ? 17.152 -7.196 -2.915 1.00 91.19 84 THR A O 1
ATOM 672 N N . LYS A 1 85 ? 15.031 -7.913 -2.704 1.00 91.56 85 LYS A N 1
ATOM 673 C CA . LYS A 1 85 ? 1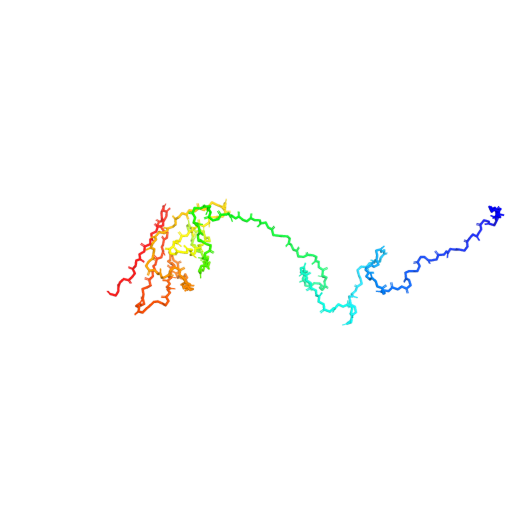4.462 -6.586 -2.470 1.00 91.56 85 LYS A CA 1
ATOM 674 C C . LYS A 1 85 ? 13.137 -6.667 -1.728 1.00 91.56 85 LYS A C 1
ATOM 676 O O . LYS A 1 85 ? 12.165 -7.198 -2.257 1.00 91.56 85 LYS A O 1
ATOM 681 N N . GLU A 1 86 ? 13.103 -5.983 -0.591 1.00 93.75 86 GLU A N 1
ATOM 682 C CA . GLU A 1 86 ? 11.886 -5.607 0.118 1.00 93.75 86 GLU A CA 1
ATOM 683 C C . GLU A 1 86 ? 11.650 -4.098 -0.022 1.00 93.75 86 GLU A C 1
ATOM 685 O O . GLU A 1 86 ? 12.576 -3.284 0.108 1.00 93.75 86 GLU A O 1
ATOM 690 N N . SER A 1 87 ? 10.417 -3.706 -0.334 1.00 93.94 87 SER A N 1
ATOM 691 C CA . SER A 1 87 ? 10.018 -2.302 -0.390 1.00 93.94 87 SER A CA 1
ATOM 692 C C . SER A 1 87 ? 8.508 -2.134 -0.262 1.00 93.94 87 SER A C 1
ATOM 694 O O . SER A 1 87 ? 7.731 -2.877 -0.857 1.00 93.94 87 SER A O 1
ATOM 696 N N . LEU A 1 88 ? 8.084 -1.097 0.458 1.00 93.88 88 LEU A N 1
ATOM 697 C CA . LEU A 1 88 ? 6.715 -0.604 0.384 1.00 93.88 88 LEU A CA 1
ATOM 698 C C . LEU A 1 88 ? 6.580 0.297 -0.843 1.00 93.88 88 LEU A C 1
ATOM 700 O O . LEU A 1 88 ? 7.219 1.344 -0.927 1.00 93.88 88 LEU A O 1
ATOM 704 N N . LEU A 1 89 ? 5.724 -0.089 -1.778 1.00 92.56 89 LEU A N 1
ATOM 705 C CA . LEU A 1 89 ? 5.397 0.699 -2.954 1.00 92.56 89 LEU A CA 1
ATOM 706 C C . LEU A 1 89 ? 4.163 1.561 -2.693 1.00 92.56 89 LEU A C 1
ATOM 708 O O . LEU A 1 89 ? 3.145 1.074 -2.201 1.00 92.56 89 LEU A O 1
ATOM 712 N N . ALA A 1 90 ? 4.241 2.831 -3.071 1.00 90.88 90 ALA A N 1
ATOM 713 C CA . ALA A 1 90 ? 3.144 3.781 -3.000 1.00 90.88 90 ALA A CA 1
ATOM 714 C C . ALA A 1 90 ? 2.828 4.336 -4.389 1.00 90.88 90 ALA A C 1
ATOM 716 O O . ALA A 1 90 ? 3.691 4.916 -5.049 1.00 90.88 90 ALA A O 1
ATOM 717 N N . PHE A 1 91 ? 1.576 4.183 -4.813 1.00 89.19 91 PHE A N 1
ATOM 718 C CA . PHE A 1 91 ? 1.056 4.736 -6.060 1.00 89.19 91 PHE A CA 1
ATOM 719 C C . PHE A 1 91 ? 0.404 6.078 -5.749 1.00 89.19 91 PHE A C 1
ATOM 721 O O . PHE A 1 91 ? -0.603 6.120 -5.040 1.00 89.19 91 PHE A O 1
ATOM 728 N N . VAL A 1 92 ? 0.983 7.171 -6.242 1.00 87.56 92 VAL A N 1
ATOM 729 C CA . VAL A 1 92 ? 0.540 8.530 -5.917 1.00 87.56 92 VAL A CA 1
ATOM 730 C C . VAL A 1 92 ? 0.519 9.391 -7.166 1.00 87.56 92 VAL A C 1
ATOM 732 O O . VAL A 1 92 ? 1.555 9.629 -7.789 1.00 87.56 92 VAL A O 1
ATOM 735 N N . ASN A 1 93 ? -0.669 9.885 -7.513 1.00 84.00 93 ASN A N 1
ATOM 736 C CA . ASN A 1 93 ? -0.887 10.839 -8.599 1.00 84.00 93 ASN A CA 1
ATOM 737 C C . ASN A 1 93 ? -0.174 10.465 -9.919 1.00 84.00 93 ASN A C 1
ATOM 739 O O . ASN A 1 93 ? 0.502 11.296 -10.526 1.00 84.00 93 ASN A O 1
ATOM 743 N N . GLY A 1 94 ? -0.267 9.201 -10.346 1.00 80.94 94 GLY A N 1
ATOM 744 C CA . GLY A 1 94 ? 0.380 8.742 -11.589 1.00 80.94 94 GLY A CA 1
ATOM 745 C C . GLY A 1 94 ? 1.855 8.330 -11.462 1.00 80.94 94 GLY A C 1
ATOM 746 O O . GLY A 1 94 ? 2.433 7.851 -12.437 1.00 80.94 94 GLY A O 1
ATOM 747 N N . ASN A 1 95 ? 2.466 8.484 -10.283 1.00 84.94 95 ASN A N 1
ATOM 748 C CA . ASN A 1 95 ? 3.840 8.066 -9.994 1.00 84.94 95 ASN A CA 1
ATOM 749 C C . ASN A 1 95 ? 3.874 6.901 -9.005 1.00 84.94 95 ASN A C 1
ATOM 751 O O . ASN A 1 95 ? 2.948 6.710 -8.215 1.00 84.94 95 ASN A O 1
ATOM 755 N N . ILE A 1 96 ? 4.977 6.157 -9.024 1.00 89.12 96 ILE A N 1
ATOM 756 C CA . ILE A 1 96 ? 5.244 5.062 -8.099 1.00 89.12 96 ILE A CA 1
ATOM 757 C C . ILE A 1 96 ? 6.488 5.411 -7.293 1.00 89.12 96 ILE A C 1
ATOM 759 O O . ILE A 1 96 ? 7.551 5.695 -7.851 1.00 89.12 96 ILE A O 1
ATOM 763 N N . TYR A 1 97 ? 6.355 5.349 -5.978 1.00 90.31 97 TYR A N 1
ATOM 764 C CA . TYR A 1 97 ? 7.432 5.541 -5.020 1.00 90.31 97 TYR A CA 1
ATOM 765 C C . TYR A 1 97 ? 7.707 4.235 -4.290 1.00 90.31 97 TYR A C 1
ATOM 767 O O . TYR A 1 97 ? 6.790 3.462 -4.038 1.00 90.31 97 TYR A O 1
ATOM 775 N N . GLY A 1 98 ? 8.964 3.993 -3.948 1.00 91.69 98 GLY A N 1
ATOM 776 C CA . GLY A 1 98 ? 9.399 2.850 -3.160 1.00 91.69 98 GLY A CA 1
ATOM 777 C C . GLY A 1 98 ? 10.044 3.344 -1.881 1.00 91.69 98 GLY A C 1
ATOM 778 O O . GLY A 1 98 ? 10.930 4.198 -1.929 1.00 91.69 98 GLY A O 1
ATOM 779 N N . VAL A 1 99 ? 9.594 2.812 -0.755 1.00 92.94 99 VAL A N 1
ATOM 780 C CA . VAL A 1 99 ? 10.170 3.042 0.566 1.00 92.94 99 VAL A CA 1
ATOM 781 C C . VAL A 1 99 ? 10.884 1.764 0.984 1.00 92.94 99 VAL A C 1
ATOM 783 O O . VAL A 1 99 ? 10.282 0.688 0.962 1.00 92.94 99 VAL A O 1
ATOM 786 N N . ASP A 1 100 ? 12.173 1.849 1.292 1.00 90.94 100 ASP A N 1
ATOM 787 C CA . ASP A 1 100 ? 12.933 0.704 1.799 1.00 90.94 100 ASP A CA 1
ATOM 788 C C . ASP A 1 100 ? 12.810 0.551 3.323 1.00 90.94 100 ASP A C 1
ATOM 790 O O . ASP A 1 100 ? 12.215 1.384 4.007 1.00 90.94 100 ASP A O 1
ATOM 794 N N . SER A 1 101 ? 13.383 -0.524 3.869 1.00 90.19 101 SER A N 1
ATOM 795 C CA . SER A 1 101 ? 13.392 -0.815 5.311 1.00 90.19 101 SER A CA 1
ATOM 796 C C . SER A 1 101 ? 14.074 0.266 6.159 1.00 90.19 101 SER A C 1
ATOM 798 O O . SER A 1 101 ? 13.852 0.331 7.366 1.00 90.19 101 SER A O 1
ATOM 800 N N . SER A 1 102 ? 14.895 1.114 5.537 1.00 90.88 102 SER A N 1
ATOM 801 C CA . SER A 1 102 ? 15.592 2.235 6.169 1.00 90.88 102 SER A CA 1
ATOM 802 C C . SER A 1 102 ? 14.805 3.544 6.058 1.00 90.88 102 SER A C 1
ATOM 804 O O . SER A 1 102 ? 15.359 4.606 6.333 1.00 90.88 102 SER A O 1
ATOM 806 N N . ALA A 1 103 ? 13.531 3.480 5.648 1.00 88.81 103 ALA A N 1
ATOM 807 C CA . ALA A 1 103 ? 12.662 4.628 5.403 1.00 88.81 103 ALA A CA 1
ATOM 808 C C . ALA A 1 103 ? 13.150 5.577 4.290 1.00 88.81 103 ALA A C 1
ATOM 810 O O . ALA A 1 103 ? 12.696 6.721 4.198 1.00 88.81 103 ALA A O 1
ATOM 811 N N . THR A 1 104 ? 14.044 5.115 3.413 1.00 89.38 104 THR A N 1
ATOM 812 C CA . THR A 1 104 ? 14.491 5.903 2.263 1.00 89.38 104 THR A CA 1
ATOM 813 C C . THR A 1 104 ? 13.453 5.812 1.161 1.00 89.38 104 THR A C 1
ATOM 815 O O . THR A 1 104 ? 13.104 4.723 0.701 1.00 89.38 104 THR A O 1
ATOM 818 N N . VAL A 1 105 ? 12.975 6.972 0.715 1.00 89.62 105 VAL A N 1
ATOM 819 C CA . VAL A 1 105 ? 12.008 7.078 -0.377 1.00 89.62 105 VAL A CA 1
ATOM 820 C C . VAL A 1 105 ? 12.735 7.291 -1.696 1.00 89.62 105 VAL A C 1
ATOM 822 O O . VAL A 1 105 ? 13.570 8.183 -1.833 1.00 89.62 105 VAL A O 1
ATOM 825 N N . THR A 1 106 ? 12.378 6.491 -2.692 1.00 88.69 106 THR A N 1
ATOM 826 C CA . THR A 1 106 ? 12.901 6.569 -4.056 1.00 88.69 106 THR A CA 1
ATOM 827 C C . THR A 1 106 ? 11.751 6.638 -5.049 1.00 88.69 106 THR A C 1
ATOM 829 O O . THR A 1 106 ? 10.683 6.071 -4.822 1.00 88.69 106 THR A O 1
ATOM 832 N N . THR A 1 107 ? 11.947 7.341 -6.163 1.00 89.12 107 THR A N 1
ATOM 833 C CA . THR A 1 107 ? 10.992 7.268 -7.277 1.00 89.12 107 THR A CA 1
ATOM 834 C C . THR A 1 107 ? 11.271 5.984 -8.054 1.00 89.12 107 THR A C 1
ATOM 836 O O . THR A 1 107 ? 12.380 5.793 -8.545 1.00 89.12 107 THR A O 1
ATOM 839 N N . VAL A 1 108 ? 10.276 5.103 -8.133 1.00 89.69 108 VAL A N 1
ATOM 840 C CA . VAL A 1 108 ? 10.343 3.796 -8.809 1.00 89.69 108 VAL A CA 1
ATOM 841 C C . VAL A 1 108 ? 10.000 3.946 -10.285 1.00 89.69 108 VAL A C 1
ATOM 843 O O . VAL A 1 108 ? 10.688 3.407 -11.147 1.00 89.69 108 VAL A O 1
ATOM 846 N N . ALA A 1 109 ? 8.937 4.694 -10.574 1.00 85.94 109 ALA A N 1
ATOM 847 C CA . ALA A 1 109 ? 8.502 5.018 -11.924 1.00 85.94 109 ALA A CA 1
ATOM 848 C C . ALA A 1 109 ? 7.713 6.332 -11.911 1.00 85.94 109 ALA A C 1
ATOM 850 O O . ALA A 1 109 ? 7.041 6.649 -10.929 1.00 85.94 109 ALA A O 1
ATOM 851 N N . SER A 1 110 ? 7.775 7.085 -13.006 1.00 77.12 110 SER A N 1
ATOM 852 C CA . SER A 1 110 ? 6.984 8.299 -13.208 1.00 77.12 110 SER A CA 1
ATOM 853 C C . SER A 1 110 ? 6.066 8.154 -14.417 1.00 77.12 110 SER A C 1
ATOM 855 O O . SER A 1 110 ? 6.391 7.431 -15.360 1.00 77.12 110 SER A O 1
ATOM 857 N N . ALA A 1 111 ? 4.915 8.835 -14.385 1.00 61.66 111 ALA A N 1
ATOM 858 C CA . ALA A 1 111 ? 3.936 8.847 -15.481 1.00 61.66 111 ALA A CA 1
ATOM 859 C C . ALA A 1 111 ? 3.528 7.444 -15.981 1.00 61.66 111 ALA A C 1
ATOM 861 O O . ALA A 1 111 ? 3.280 7.220 -17.170 1.00 61.66 111 ALA A O 1
ATOM 862 N N . SER A 1 112 ? 3.466 6.481 -15.064 1.00 59.69 112 SER A N 1
ATOM 863 C CA . SER A 1 112 ? 2.950 5.142 -15.332 1.00 59.69 112 SER A CA 1
ATOM 864 C C . SER A 1 112 ? 1.516 5.256 -15.856 1.00 59.69 112 SER A C 1
ATOM 866 O O . SER A 1 112 ? 0.744 6.076 -15.370 1.00 59.69 112 SER A O 1
ATOM 868 N N . SER A 1 113 ? 1.195 4.503 -16.913 1.00 60.25 113 SER A N 1
ATOM 869 C CA . SER A 1 113 ? 0.035 4.701 -17.803 1.00 60.25 113 SER A CA 1
ATOM 870 C C . SER A 1 113 ? -1.335 4.402 -17.171 1.00 60.25 113 SER A C 1
ATOM 872 O O . SER A 1 113 ? -2.106 3.609 -17.707 1.00 60.25 113 SER A O 1
ATOM 874 N N . TYR A 1 114 ? -1.639 5.032 -16.041 1.00 73.00 114 TYR A N 1
ATOM 875 C CA . TYR A 1 114 ? -2.846 4.856 -15.252 1.00 73.00 114 TYR A CA 1
ATOM 876 C C . TYR A 1 114 ? -3.411 6.220 -14.820 1.00 73.00 114 TYR A C 1
ATOM 878 O O . TYR A 1 114 ? -2.674 7.180 -14.603 1.00 73.00 114 TYR A O 1
ATOM 886 N N . ALA A 1 115 ? -4.737 6.329 -14.704 1.00 77.81 115 ALA A N 1
ATOM 887 C CA . ALA A 1 115 ? -5.409 7.554 -14.258 1.00 77.81 115 ALA A CA 1
ATOM 888 C C . ALA A 1 115 ? -4.971 7.940 -12.830 1.00 77.81 115 ALA A C 1
ATOM 890 O O . ALA A 1 115 ? -5.083 7.097 -11.940 1.00 77.81 115 ALA A O 1
ATOM 891 N N . PRO A 1 116 ? -4.530 9.188 -12.581 1.00 79.88 116 PRO A N 1
ATOM 892 C CA . PRO A 1 116 ? -4.034 9.644 -11.274 1.00 79.88 116 PRO A CA 1
ATOM 893 C C . PRO A 1 116 ? -5.126 9.784 -10.199 1.00 79.88 116 PRO A C 1
ATOM 895 O O . PRO A 1 116 ? -4.812 9.963 -9.024 1.00 79.88 116 PRO A O 1
ATOM 898 N N . GLU A 1 117 ? -6.398 9.701 -10.590 1.00 81.94 117 GLU A N 1
ATOM 899 C CA . GLU A 1 117 ? -7.564 9.889 -9.715 1.00 81.94 117 GLU A CA 1
ATOM 900 C C . GLU A 1 117 ? -8.229 8.567 -9.309 1.00 81.94 117 GLU A C 1
ATOM 902 O O . GLU A 1 117 ? -8.949 8.513 -8.316 1.00 81.94 117 GLU A O 1
ATOM 907 N N . ASN A 1 118 ? -7.957 7.481 -10.037 1.00 84.12 118 ASN A N 1
ATOM 908 C CA . ASN A 1 118 ? -8.610 6.195 -9.809 1.00 84.12 118 ASN A CA 1
ATOM 909 C C . ASN A 1 118 ? -7.822 5.337 -8.815 1.00 84.12 118 ASN A C 1
ATOM 911 O O . ASN A 1 118 ? -6.589 5.400 -8.766 1.00 84.12 118 ASN A O 1
ATOM 915 N N . GLN A 1 119 ? -8.540 4.480 -8.081 1.00 87.31 119 GLN A N 1
ATOM 916 C CA . GLN A 1 119 ? -7.937 3.453 -7.235 1.00 87.31 119 GLN A CA 1
ATOM 917 C C . GLN A 1 119 ? -7.063 2.512 -8.073 1.00 87.31 119 GLN A C 1
ATOM 919 O O . GLN A 1 119 ? -7.455 2.077 -9.160 1.00 87.31 119 GLN A O 1
ATOM 924 N N . MET A 1 120 ? -5.884 2.195 -7.543 1.00 87.88 120 MET A N 1
ATOM 925 C CA . MET A 1 120 ? -4.964 1.232 -8.136 1.00 87.88 120 MET A CA 1
ATOM 926 C C . MET A 1 120 ? -5.170 -0.141 -7.494 1.00 87.88 120 MET A C 1
ATOM 928 O O . MET A 1 120 ? -5.328 -0.260 -6.281 1.00 87.88 120 MET A O 1
ATOM 932 N N . TYR A 1 121 ? -5.138 -1.188 -8.311 1.00 89.38 121 TYR A N 1
ATOM 933 C CA . TYR A 1 121 ? -5.101 -2.573 -7.853 1.00 89.38 121 TYR A CA 1
ATOM 934 C C . TYR A 1 121 ? -3.741 -3.151 -8.187 1.00 89.38 121 TYR A C 1
ATOM 936 O O . TYR A 1 121 ? -3.209 -2.890 -9.266 1.00 89.38 121 TYR A O 1
ATOM 944 N N . SER A 1 122 ? -3.189 -3.938 -7.273 1.00 90.06 122 SER A N 1
ATOM 945 C CA . SER A 1 122 ? -1.892 -4.572 -7.462 1.00 90.06 122 SER A CA 1
ATOM 946 C C . SER A 1 122 ? -1.879 -5.983 -6.909 1.00 90.06 122 SER A C 1
ATOM 948 O O . SER A 1 122 ? -2.475 -6.250 -5.865 1.00 90.06 122 SER A O 1
ATOM 950 N N . CYS A 1 123 ? -1.134 -6.859 -7.566 1.00 91.38 123 CYS A N 1
ATOM 951 C CA . CYS A 1 123 ? -0.793 -8.171 -7.049 1.00 91.38 123 CYS A CA 1
ATOM 952 C C . CYS A 1 123 ? 0.670 -8.475 -7.353 1.00 91.38 123 CYS A C 1
ATOM 954 O O . CYS A 1 123 ? 1.180 -8.168 -8.432 1.00 91.38 123 CYS A O 1
ATOM 956 N N . GLN A 1 124 ? 1.353 -9.083 -6.391 1.00 93.31 124 GLN A N 1
ATOM 957 C CA . GLN A 1 124 ? 2.686 -9.611 -6.618 1.00 93.31 124 GLN A CA 1
ATOM 958 C C . GLN A 1 124 ? 2.596 -11.094 -6.966 1.00 93.31 124 GLN A C 1
ATOM 960 O O . GLN A 1 124 ? 1.871 -11.851 -6.322 1.00 93.31 124 GLN A O 1
ATOM 965 N N . VAL A 1 125 ? 3.344 -11.499 -7.987 1.00 91.56 125 VAL A N 1
ATOM 966 C CA . VAL A 1 125 ? 3.544 -12.897 -8.362 1.00 91.56 125 VAL A CA 1
ATOM 967 C C . VAL A 1 125 ? 5.043 -13.110 -8.520 1.00 91.56 125 VAL A C 1
ATOM 969 O O . VAL A 1 125 ? 5.650 -12.600 -9.463 1.00 91.56 125 VAL A O 1
ATOM 972 N N . ALA A 1 126 ? 5.628 -13.862 -7.585 1.00 88.81 126 ALA A N 1
ATOM 973 C CA . ALA A 1 126 ? 7.069 -14.094 -7.502 1.00 88.81 126 ALA A CA 1
ATOM 974 C C . ALA A 1 126 ? 7.870 -12.772 -7.546 1.00 88.81 126 ALA A C 1
ATOM 976 O O . ALA A 1 126 ? 7.643 -11.868 -6.747 1.00 88.81 126 ALA A O 1
ATOM 977 N N . ASP A 1 127 ? 8.780 -12.645 -8.505 1.00 91.25 127 ASP A N 1
ATOM 978 C CA . ASP A 1 127 ? 9.722 -11.546 -8.719 1.00 91.25 127 ASP A CA 1
ATOM 979 C C . ASP A 1 127 ? 9.112 -10.300 -9.398 1.00 91.25 127 ASP A C 1
ATOM 981 O O . ASP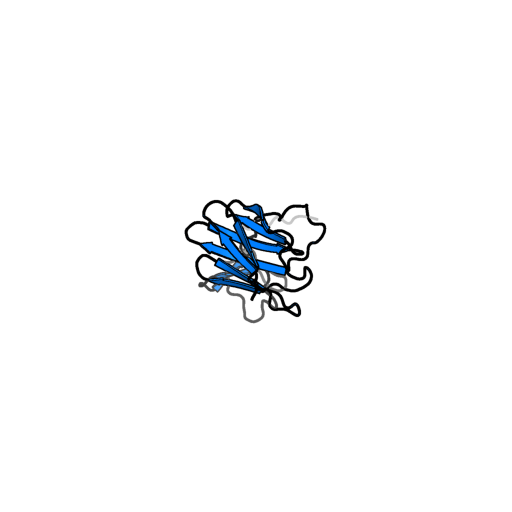 A 1 127 ? 9.822 -9.336 -9.710 1.00 91.25 127 ASP A O 1
ATOM 985 N N . LYS A 1 128 ? 7.796 -10.299 -9.650 1.00 91.38 128 LYS A N 1
ATOM 986 C CA . LYS A 1 128 ? 7.099 -9.241 -10.393 1.00 91.38 128 LYS A CA 1
ATOM 987 C C . LYS A 1 128 ? 5.848 -8.772 -9.670 1.00 91.38 128 LYS A C 1
ATOM 989 O O . LYS A 1 128 ? 5.083 -9.572 -9.140 1.00 91.38 128 LYS A O 1
ATOM 994 N N . LEU A 1 129 ? 5.595 -7.470 -9.731 1.00 92.62 129 LEU A N 1
ATOM 995 C CA . LEU A 1 129 ? 4.355 -6.868 -9.258 1.00 92.62 129 LEU A CA 1
ATOM 996 C C . LEU A 1 129 ? 3.570 -6.298 -10.426 1.00 92.62 129 LEU A C 1
ATOM 998 O O . LEU A 1 129 ? 4.062 -5.459 -11.175 1.00 92.62 129 LEU A O 1
ATOM 1002 N N . PHE A 1 130 ? 2.342 -6.763 -10.570 1.00 90.31 130 PHE A N 1
ATOM 1003 C CA . PHE A 1 130 ? 1.401 -6.291 -11.567 1.00 90.31 130 PHE A CA 1
ATOM 1004 C C . PHE A 1 130 ? 0.492 -5.253 -10.935 1.00 90.31 130 PHE A C 1
ATOM 1006 O O . PHE A 1 130 ? 0.105 -5.378 -9.772 1.00 90.31 130 PHE A O 1
ATOM 1013 N N . TYR A 1 131 ? 0.163 -4.220 -11.697 1.00 88.88 131 TYR A N 1
ATOM 1014 C CA . TYR A 1 131 ? -0.714 -3.154 -11.251 1.00 88.88 131 TYR A CA 1
ATOM 1015 C C . TYR A 1 131 ? -1.602 -2.672 -12.389 1.00 88.88 131 TYR A C 1
ATOM 1017 O O . TYR A 1 131 ? -1.216 -2.681 -13.555 1.00 88.88 131 TYR A O 1
ATOM 1025 N N . SER A 1 132 ? -2.806 -2.239 -12.051 1.00 85.94 132 SER A N 1
ATOM 1026 C CA . SER A 1 132 ? -3.780 -1.754 -13.022 1.00 85.94 132 SER A CA 1
ATOM 1027 C C . SER A 1 132 ? -4.754 -0.790 -12.370 1.00 85.94 132 SER A C 1
ATOM 1029 O O . SER A 1 132 ? -5.034 -0.898 -11.174 1.00 85.94 132 SER A O 1
ATOM 1031 N N . ASN A 1 133 ? -5.349 0.078 -13.177 1.00 82.31 133 ASN A N 1
ATOM 1032 C CA . ASN A 1 133 ? -6.616 0.698 -12.834 1.00 82.31 133 ASN A CA 1
ATOM 1033 C C . ASN A 1 133 ? -7.606 0.616 -13.987 1.00 82.31 133 ASN A C 1
ATOM 1035 O O . ASN A 1 133 ? -7.242 0.404 -15.142 1.00 82.31 133 ASN A O 1
ATOM 1039 N N . TYR A 1 134 ? -8.881 0.777 -13.647 1.00 69.88 134 TYR A N 1
ATOM 1040 C CA . TYR A 1 134 ? -9.964 0.792 -14.616 1.00 69.88 134 TYR A CA 1
ATOM 1041 C C . TYR A 1 134 ? -9.953 2.119 -15.377 1.00 69.88 134 TYR A C 1
ATOM 1043 O O . TYR A 1 134 ? -10.617 3.083 -15.002 1.00 69.88 134 TYR A O 1
ATOM 1051 N N . ILE A 1 135 ? -9.182 2.175 -16.454 1.00 64.81 135 ILE A N 1
ATOM 1052 C CA . ILE A 1 135 ? -9.502 3.035 -17.592 1.00 64.81 135 ILE A CA 1
ATOM 1053 C C . ILE A 1 135 ? -9.970 2.097 -18.704 1.00 64.81 135 ILE A C 1
ATOM 1055 O O . ILE A 1 135 ? -9.647 0.913 -18.687 1.00 64.81 135 ILE A O 1
ATOM 1059 N N . SER A 1 136 ? -10.749 2.613 -19.651 1.00 62.50 136 SER A N 1
ATOM 1060 C CA . SER A 1 136 ? -11.389 1.935 -20.793 1.00 62.50 136 SER A CA 1
ATOM 1061 C C . SER A 1 136 ? -10.496 1.032 -21.673 1.00 62.50 136 SER A C 1
ATOM 1063 O O . SER A 1 136 ? -10.941 0.537 -22.705 1.00 62.50 136 SER A O 1
ATOM 1065 N N . SER A 1 137 ? -9.242 0.791 -21.300 1.00 57.44 137 SER A N 1
ATOM 1066 C CA . SER A 1 137 ? -8.334 -0.197 -21.871 1.00 57.44 137 SER A CA 1
ATOM 1067 C C . SER A 1 137 ? -7.498 -0.790 -20.728 1.00 57.44 137 SER A C 1
ATOM 1069 O O . SER A 1 137 ? -6.827 -0.038 -20.023 1.00 57.44 137 SER A O 1
ATOM 1071 N N . ASN A 1 138 ? -7.559 -2.115 -20.548 1.00 57.97 138 ASN A N 1
ATOM 1072 C CA . ASN A 1 138 ? -6.885 -2.927 -19.519 1.00 57.97 138 ASN A CA 1
ATOM 1073 C C . ASN A 1 138 ? -5.344 -2.825 -19.588 1.00 57.97 138 ASN A C 1
ATOM 1075 O O . ASN A 1 138 ? -4.647 -3.786 -19.898 1.00 57.97 138 ASN A O 1
ATOM 1079 N N . ARG A 1 139 ? -4.769 -1.653 -19.316 1.00 61.94 139 ARG A N 1
ATOM 1080 C CA . ARG A 1 139 ? -3.314 -1.496 -19.286 1.00 61.94 139 ARG A CA 1
ATOM 1081 C C . ARG A 1 139 ? -2.793 -2.005 -17.953 1.00 61.94 139 ARG A C 1
ATOM 1083 O O . ARG A 1 139 ? -2.832 -1.305 -16.943 1.00 61.94 139 ARG A O 1
ATOM 1090 N N . ILE A 1 140 ? -2.316 -3.244 -17.969 1.00 78.31 140 ILE A N 1
ATOM 1091 C CA . ILE A 1 140 ? -1.601 -3.843 -16.848 1.00 78.31 140 ILE A CA 1
ATOM 1092 C C . ILE A 1 140 ? -0.151 -3.365 -16.928 1.00 78.31 140 ILE A C 1
ATOM 1094 O O . ILE A 1 140 ? 0.576 -3.637 -17.885 1.00 78.31 140 ILE A O 1
ATOM 1098 N N . GLY A 1 141 ? 0.270 -2.615 -15.921 1.00 84.88 141 GLY A N 1
ATOM 1099 C CA . GLY A 1 141 ? 1.671 -2.322 -15.691 1.00 84.88 141 GLY A CA 1
ATOM 1100 C C . GLY A 1 141 ? 2.337 -3.453 -14.914 1.00 84.88 141 GLY A C 1
ATOM 1101 O O . GLY A 1 141 ? 1.703 -4.164 -14.135 1.00 84.88 141 GLY A O 1
ATOM 1102 N N . GLN A 1 142 ? 3.639 -3.608 -15.115 1.00 89.06 142 GLN A N 1
ATOM 1103 C CA . GLN A 1 142 ? 4.479 -4.549 -14.390 1.00 89.06 142 GLN A CA 1
ATOM 1104 C C . GLN A 1 142 ? 5.688 -3.813 -13.809 1.00 89.06 142 GLN A C 1
ATOM 1106 O O . GLN A 1 142 ? 6.335 -3.029 -14.502 1.00 89.06 142 GLN A O 1
ATOM 1111 N N . LEU A 1 143 ? 6.013 -4.094 -12.553 1.00 91.19 143 LEU A N 1
ATOM 1112 C CA . LEU A 1 143 ? 7.260 -3.734 -11.892 1.00 91.19 143 LEU A CA 1
ATOM 1113 C C . LEU A 1 143 ? 8.085 -4.985 -11.626 1.00 91.19 143 LEU A C 1
ATOM 1115 O O . LEU A 1 143 ? 7.545 -6.038 -11.285 1.00 91.19 143 LEU A O 1
ATOM 1119 N N . ARG A 1 144 ? 9.403 -4.855 -11.749 1.00 91.88 144 ARG A N 1
ATOM 1120 C CA . ARG A 1 144 ? 10.365 -5.837 -11.247 1.00 91.88 144 ARG A CA 1
ATOM 1121 C C . ARG A 1 144 ? 11.618 -5.151 -10.726 1.00 91.88 144 ARG A C 1
ATOM 1123 O O . ARG A 1 144 ? 11.977 -4.071 -11.200 1.00 91.88 144 ARG A O 1
ATOM 1130 N N . TRP A 1 145 ? 12.301 -5.809 -9.801 1.00 93.31 145 TRP A N 1
ATOM 1131 C CA . TRP A 1 145 ? 13.646 -5.433 -9.383 1.00 93.31 145 TRP A CA 1
ATOM 1132 C C . TRP A 1 145 ? 14.671 -6.264 -10.159 1.00 93.31 145 TRP A C 1
ATOM 1134 O O . TRP A 1 145 ? 14.552 -7.482 -10.242 1.00 93.31 145 TRP A O 1
ATOM 1144 N N . THR A 1 146 ? 15.675 -5.619 -10.755 1.00 91.38 146 THR A N 1
ATOM 1145 C CA . THR A 1 146 ? 16.702 -6.305 -11.568 1.00 91.38 146 THR A CA 1
ATOM 1146 C C . THR A 1 146 ? 17.919 -6.762 -10.763 1.00 91.38 146 THR A C 1
ATOM 1148 O O . THR A 1 146 ? 18.869 -7.288 -11.335 1.00 91.38 146 THR A O 1
ATOM 1151 N N . GLY A 1 147 ? 17.930 -6.515 -9.452 1.00 89.12 147 GLY A N 1
ATOM 1152 C CA . GLY A 1 147 ? 19.113 -6.636 -8.596 1.00 89.12 147 GLY A CA 1
ATOM 1153 C C . GLY A 1 147 ? 19.854 -5.309 -8.404 1.00 89.12 147 GLY A C 1
ATOM 1154 O O . GLY A 1 147 ? 20.544 -5.147 -7.403 1.00 89.12 147 GLY A O 1
ATOM 1155 N N . ALA A 1 148 ? 19.670 -4.341 -9.310 1.00 89.12 148 ALA A N 1
ATOM 1156 C CA . ALA A 1 148 ? 20.325 -3.030 -9.238 1.00 89.12 148 ALA A CA 1
ATOM 1157 C C . ALA A 1 148 ? 19.363 -1.841 -9.380 1.00 89.12 148 ALA A C 1
ATOM 1159 O O . ALA A 1 148 ? 19.624 -0.772 -8.831 1.00 89.12 148 ALA A O 1
ATOM 1160 N N . ALA A 1 149 ? 18.265 -2.006 -10.121 1.00 90.12 149 ALA A N 1
ATOM 1161 C CA . ALA A 1 149 ? 17.315 -0.934 -10.391 1.00 90.12 149 ALA A CA 1
ATOM 1162 C C . ALA A 1 149 ? 15.882 -1.456 -10.539 1.00 90.12 149 ALA A C 1
ATOM 1164 O O . ALA A 1 149 ? 15.649 -2.630 -10.848 1.00 90.12 149 ALA A O 1
ATOM 1165 N N . TRP A 1 150 ? 14.926 -0.545 -10.363 1.00 91.44 150 TRP A N 1
ATOM 1166 C CA . TRP A 1 150 ? 13.527 -0.783 -10.689 1.00 91.44 150 TRP A CA 1
ATOM 1167 C C . TRP A 1 150 ? 13.312 -0.736 -12.197 1.00 91.44 150 TRP A C 1
ATOM 1169 O O . TRP A 1 150 ? 13.829 0.142 -12.883 1.00 91.44 150 TRP A O 1
ATOM 1179 N N . GLU A 1 151 ? 12.509 -1.665 -12.704 1.00 90.44 151 GLU A N 1
ATOM 1180 C CA . GLU A 1 151 ? 12.106 -1.691 -14.102 1.00 90.44 151 GLU A CA 1
ATOM 1181 C C . GLU A 1 151 ? 10.580 -1.728 -14.193 1.00 90.44 151 GLU A C 1
ATOM 1183 O O . GLU A 1 151 ? 9.941 -2.689 -13.753 1.00 90.44 151 GLU A O 1
ATOM 1188 N N . ALA A 1 152 ? 10.004 -0.671 -14.767 1.00 87.44 152 ALA A N 1
ATOM 1189 C CA . ALA A 1 152 ? 8.583 -0.572 -15.059 1.00 87.44 152 ALA A CA 1
ATOM 1190 C C . ALA A 1 152 ? 8.328 -0.874 -16.537 1.00 87.44 152 ALA A C 1
ATOM 1192 O O . ALA A 1 152 ? 8.982 -0.315 -17.417 1.00 87.44 152 ALA A O 1
ATOM 1193 N N . ARG A 1 153 ? 7.371 -1.757 -16.818 1.00 81.00 153 ARG A N 1
ATOM 1194 C CA . ARG A 1 153 ? 6.946 -2.110 -18.177 1.00 81.00 153 ARG A CA 1
ATOM 1195 C C . ARG A 1 153 ? 5.435 -1.964 -18.298 1.00 81.00 153 ARG A C 1
ATOM 1197 O O . ARG A 1 153 ? 4.707 -2.385 -17.405 1.00 81.00 153 ARG A O 1
ATOM 1204 N N . GLY A 1 154 ? 4.967 -1.392 -19.403 1.00 73.88 154 GLY A N 1
ATOM 1205 C CA . GLY A 1 154 ? 3.572 -1.526 -19.814 1.00 73.88 154 GLY A CA 1
ATOM 1206 C C . GLY A 1 154 ? 3.415 -2.827 -20.592 1.00 73.88 154 GLY A C 1
ATOM 1207 O O . GLY A 1 154 ? 4.179 -3.058 -21.528 1.00 73.88 154 GLY A O 1
ATOM 1208 N N . LEU A 1 155 ? 2.470 -3.681 -20.207 1.00 56.38 155 LEU A N 1
ATOM 1209 C CA . LEU A 1 155 ? 2.066 -4.801 -21.048 1.00 56.38 155 LEU A CA 1
ATOM 1210 C C . LEU A 1 155 ? 1.096 -4.230 -22.089 1.00 56.38 155 LEU A C 1
ATOM 1212 O O . LEU A 1 155 ? -0.027 -3.856 -21.755 1.00 56.38 155 LEU A O 1
ATOM 1216 N N . SER A 1 156 ? 1.570 -4.048 -23.321 1.00 54.59 156 SER A N 1
ATOM 1217 C CA . SER A 1 156 ? 0.682 -3.907 -24.474 1.00 54.59 156 SER A CA 1
ATOM 1218 C C . SER A 1 156 ? 0.283 -5.306 -24.929 1.00 54.59 156 SER A C 1
ATOM 1220 O O . SER A 1 156 ? 1.162 -6.168 -25.006 1.00 54.59 156 SER A O 1
ATOM 1222 N N . ASP A 1 157 ? -1.005 -5.504 -25.211 1.00 47.66 157 ASP A N 1
ATOM 1223 C CA . ASP A 1 157 ? -1.492 -6.668 -25.963 1.00 47.66 157 ASP A CA 1
ATOM 1224 C C . ASP A 1 157 ? -0.707 -6.865 -27.274 1.00 47.66 157 ASP A C 1
ATOM 1226 O O . ASP A 1 157 ? -0.300 -5.842 -27.885 1.00 47.66 157 ASP A O 1
#

Foldseek 3Di:
DDDDDDPDPDDDPDPPDPPDPVPDDDPPDDDDQQPPPRDPDDPQWDQDPVRDTDGHDDDDDQADQDPPDPFPQFQDWDWDDAPQDTWIWTQAQQWIWTQGPNRDIDTQGHNHPAHRNHHKDWDDDHQKIWIATDDPDTFIKIWGDPSPGIDIDTDDD

Sequence (157 aa):
MPVYYNDGLDDPVQYDRQASFVGGQISNFRENLLNESQAESLKDLDTEKNGILKSRRGFHRFADLLSITSSTNIQALAYFDTDTKESLLAFVNGNIYGVDSSATVTTVASASSYAPENQMYSCQVADKLFYSNYISSNRIGQLRWTGAAWEARGLSD

Radius of gyration: 29.41 Å; chains: 1; bounding box: 42×42×100 Å